Protein AF-I2JKM8-F1 (afdb_monomer)

Sequence (158 aa):
MCAPSVHGIISVPFGHIRLLTTVQVNALCPDFKTILAYHGFTPDNYDFEQAVVGLAYDIDFALHEARSCFDISKTVFRRRPWELNSMLAVDLWLLPGLAVNTGVTFLYQKWVTELRYQKPVVEQINTSMSHTNAHIRVLMISDWNAITIELRLNAVQR

pLDDT: mean 82.66, std 22.74, range [28.23, 98.0]

Nearest PDB structures (foldseek):
  5vze-assembly1_A  TM=4.119E-01  e=1.337E-02  Homo sapiens
  4yd1-assembly1_A  TM=4.536E-01  e=3.132E-02  Homo sapiens
  2gjt-assembly3_B  TM=6.607E-01  e=4.023E-01  Homo sapiens
  4j51-assembly2_B  TM=5.723E-01  e=2.061E-01  Homo sapiens
  5j8r-assembly1_B  TM=3.496E-01  e=2.191E-01  Homo sapiens

Solvent-accessible surface area (backbone atoms only — not comparable to full-atom values): 9285 Å² total; per-residue (Å²): 137,84,79,87,82,66,84,48,75,60,78,65,93,48,89,98,48,83,62,87,48,64,50,69,75,84,61,77,81,79,64,43,45,61,54,36,47,74,73,64,48,40,86,92,77,40,70,36,58,61,48,42,52,53,50,53,51,52,51,52,58,71,54,67,45,99,80,48,63,53,37,65,94,64,48,44,81,45,84,33,46,85,42,49,71,40,14,31,34,35,42,41,29,36,38,81,81,48,54,35,68,59,53,54,51,52,48,54,50,47,32,76,75,70,70,53,67,96,66,55,78,41,77,46,66,46,74,50,75,55,86,51,34,35,42,38,39,37,42,42,28,37,98,87,50,63,50,23,32,32,41,39,38,36,38,46,82,129

Secondary structure (DSSP, 8-state):
-PPPP--EE----BTTB----EE-TT-----HHHHHHHTT--TTT--HHHHHHHHHHHHHHHH-STT-SB-GGG-EEEE-TT-TT-SEEEEEEBPTT--HHHHHHHHHHHIIIIIS-SS-SEEEEEEEE-SSEEEEEEEEE-SS-EEEEEEEEE----

Mean predicted aligned error: 8.58 Å

Radius of gyration: 15.92 Å; Cα contacts (8 Å, |Δi|>4): 273; chains: 1; bounding box: 44×35×42 Å

Structure (mmCIF, N/CA/C/O backbone):
data_AF-I2JKM8-F1
#
_entry.id   AF-I2JKM8-F1
#
loop_
_atom_site.group_PDB
_atom_site.id
_atom_site.type_symbol
_atom_site.label_atom_id
_atom_site.label_alt_id
_atom_site.label_comp_id
_atom_site.label_asym_id
_atom_site.label_entity_id
_atom_site.label_seq_id
_atom_site.pdbx_PDB_ins_code
_atom_site.Cartn_x
_atom_site.Cartn_y
_atom_site.Cartn_z
_atom_site.occupancy
_atom_site.B_iso_or_equiv
_atom_site.auth_seq_id
_atom_site.auth_comp_id
_atom_site.auth_asym_id
_atom_site.auth_atom_id
_atom_site.pdbx_PDB_model_num
ATOM 1 N N . MET A 1 1 ? 25.150 -19.678 8.928 1.00 29.11 1 MET A N 1
ATOM 2 C CA . MET A 1 1 ? 24.362 -20.927 8.849 1.00 29.11 1 MET A CA 1
ATOM 3 C C . MET A 1 1 ? 22.919 -20.551 9.133 1.00 29.11 1 MET A C 1
ATOM 5 O O . MET A 1 1 ? 22.636 -20.124 10.243 1.00 29.11 1 MET A O 1
ATOM 9 N N . CYS A 1 2 ? 22.060 -20.553 8.113 1.00 28.23 2 CYS A N 1
ATOM 10 C CA . CYS A 1 2 ? 20.674 -20.090 8.228 1.00 28.23 2 CYS A CA 1
ATOM 11 C C . CYS A 1 2 ? 19.764 -21.245 8.658 1.00 28.23 2 CYS A C 1
ATOM 13 O O . CYS A 1 2 ? 19.859 -22.341 8.106 1.00 28.23 2 CYS A O 1
ATOM 15 N N . ALA A 1 3 ? 18.914 -20.993 9.652 1.00 28.34 3 ALA A N 1
ATOM 16 C CA . ALA A 1 3 ? 17.890 -21.924 10.113 1.00 28.34 3 ALA A CA 1
ATOM 17 C C . ALA A 1 3 ? 16.767 -22.072 9.061 1.00 28.34 3 ALA A C 1
ATOM 19 O O . ALA A 1 3 ? 16.547 -21.144 8.279 1.00 28.34 3 ALA A O 1
ATOM 20 N N . PRO A 1 4 ? 16.058 -23.214 9.016 1.00 28.62 4 PRO A N 1
ATOM 21 C CA . PRO A 1 4 ? 15.039 -23.472 8.004 1.00 28.62 4 PRO A CA 1
ATOM 22 C C . PRO A 1 4 ? 13.800 -22.586 8.209 1.00 28.62 4 PRO A C 1
ATOM 24 O O . PRO A 1 4 ? 13.230 -22.530 9.298 1.00 28.62 4 PRO A O 1
ATOM 27 N N . SER A 1 5 ? 13.371 -21.906 7.144 1.00 32.03 5 SER A N 1
ATOM 28 C CA . SER A 1 5 ? 12.172 -21.064 7.110 1.00 32.03 5 SER A CA 1
ATOM 29 C C . SER A 1 5 ? 10.901 -21.920 7.132 1.00 32.03 5 SER A C 1
ATOM 31 O O . SER A 1 5 ? 10.685 -22.754 6.247 1.00 32.03 5 SER A O 1
ATOM 33 N N . VAL A 1 6 ? 10.021 -21.694 8.110 1.00 30.81 6 VAL A N 1
ATOM 34 C CA . VAL A 1 6 ? 8.698 -22.332 8.161 1.00 30.81 6 VAL A CA 1
ATOM 35 C C . VAL A 1 6 ? 7.762 -21.593 7.206 1.00 30.81 6 VAL A C 1
ATOM 37 O O . VAL A 1 6 ? 7.467 -20.415 7.388 1.00 30.81 6 VAL A O 1
ATOM 40 N N . HIS A 1 7 ? 7.304 -22.288 6.167 1.00 34.84 7 HIS A N 1
ATOM 41 C CA . HIS A 1 7 ? 6.356 -21.758 5.193 1.00 34.84 7 HIS A CA 1
ATOM 42 C C . HIS A 1 7 ? 4.934 -21.942 5.734 1.00 34.84 7 HIS A C 1
ATOM 44 O O . HIS A 1 7 ? 4.384 -23.041 5.695 1.00 34.84 7 HIS A O 1
ATOM 50 N N . GLY A 1 8 ? 4.345 -20.874 6.270 1.00 29.48 8 GLY A N 1
ATOM 51 C CA . GLY A 1 8 ? 2.933 -20.846 6.640 1.00 29.48 8 GLY A CA 1
ATOM 52 C C . GLY A 1 8 ? 2.083 -20.365 5.468 1.00 29.48 8 GLY A C 1
ATOM 53 O O . GLY A 1 8 ? 2.130 -19.190 5.113 1.00 29.48 8 GLY A O 1
ATOM 54 N N . ILE A 1 9 ? 1.295 -21.256 4.866 1.00 34.62 9 ILE A N 1
ATOM 55 C CA . ILE A 1 9 ? 0.237 -20.867 3.925 1.00 34.62 9 ILE A CA 1
ATOM 56 C C . ILE A 1 9 ? -0.999 -20.537 4.763 1.00 34.62 9 ILE A C 1
ATOM 58 O O . ILE A 1 9 ? -1.641 -21.443 5.293 1.00 34.62 9 ILE A O 1
ATOM 62 N N . ILE A 1 10 ? -1.351 -19.256 4.883 1.00 38.44 10 ILE A N 1
ATOM 63 C CA . ILE A 1 10 ? -2.678 -18.878 5.379 1.00 38.44 10 ILE A CA 1
ATOM 64 C C . ILE A 1 10 ? -3.600 -18.829 4.164 1.00 38.44 10 ILE A C 1
ATOM 66 O O . ILE A 1 10 ? -3.567 -17.891 3.372 1.00 38.44 10 ILE A O 1
ATOM 70 N N . SER A 1 11 ? -4.408 -19.876 3.996 1.00 32.59 11 SER A N 1
ATOM 71 C CA . SER A 1 11 ? -5.496 -19.871 3.022 1.00 32.59 11 SER A CA 1
ATOM 72 C C . SER A 1 11 ? -6.642 -19.045 3.596 1.00 32.59 11 SER A C 1
ATOM 74 O O . SER A 1 11 ? -7.270 -19.452 4.572 1.00 32.59 11 SER A O 1
ATOM 76 N N . VAL A 1 12 ? -6.905 -17.880 3.006 1.00 39.44 12 VAL A N 1
ATOM 77 C CA . VAL A 1 12 ? -8.129 -17.121 3.283 1.00 39.44 12 VAL A CA 1
ATOM 78 C C . VAL A 1 12 ? -9.164 -17.569 2.247 1.00 39.44 12 VAL A C 1
ATOM 80 O O . VAL A 1 12 ? -8.950 -17.334 1.055 1.00 39.44 12 VAL A O 1
ATOM 83 N N . PRO A 1 13 ? -10.236 -18.283 2.631 1.00 33.06 13 PRO A N 1
ATOM 84 C CA . PRO A 1 13 ? -11.206 -18.769 1.664 1.00 33.06 13 PRO A CA 1
ATOM 85 C C . PRO A 1 13 ? -12.064 -17.600 1.171 1.00 33.06 13 PRO A C 1
ATOM 87 O O . PRO A 1 13 ? -12.942 -17.116 1.879 1.00 33.06 13 PRO A O 1
ATOM 90 N N . PHE A 1 14 ? -11.828 -17.174 -0.067 1.00 40.44 14 PHE A N 1
ATOM 91 C CA . PHE A 1 14 ? -12.758 -16.358 -0.841 1.00 40.44 14 PHE A CA 1
ATOM 92 C C . PHE A 1 14 ? -13.209 -17.174 -2.054 1.00 40.44 14 PHE A C 1
ATOM 94 O O . PHE A 1 14 ? -12.411 -17.904 -2.642 1.00 40.44 14 PHE A O 1
ATOM 101 N N . GLY A 1 15 ? -14.503 -17.109 -2.383 1.00 34.38 15 GLY A N 1
ATOM 102 C CA . GLY A 1 15 ? -15.135 -17.903 -3.441 1.00 34.38 15 GLY A CA 1
ATOM 103 C C . GLY A 1 15 ? -14.255 -18.067 -4.685 1.00 34.38 15 GLY A C 1
ATOM 104 O O . GLY A 1 15 ? -13.746 -17.092 -5.219 1.00 34.38 15 GLY A O 1
ATOM 105 N N . HIS A 1 16 ? -14.049 -19.322 -5.094 1.00 33.22 16 HIS A N 1
ATOM 106 C CA . HIS A 1 16 ? -13.320 -19.800 -6.282 1.00 33.22 16 HIS A CA 1
ATOM 107 C C . HIS A 1 16 ? -11.914 -19.231 -6.594 1.00 33.22 16 HIS A C 1
ATOM 109 O O . HIS A 1 16 ? -11.291 -19.704 -7.542 1.00 33.22 16 HIS A O 1
ATOM 115 N N . ILE A 1 17 ? -11.353 -18.322 -5.791 1.00 34.12 17 ILE A N 1
ATOM 116 C CA . ILE A 1 17 ? -10.026 -17.730 -6.002 1.00 34.12 17 ILE A CA 1
ATOM 117 C C . ILE A 1 17 ? -9.133 -18.087 -4.811 1.00 34.12 17 ILE A C 1
ATOM 119 O O . ILE A 1 17 ? -9.268 -17.555 -3.712 1.00 34.12 17 ILE A O 1
ATOM 123 N N . ARG A 1 18 ? -8.183 -19.003 -5.031 1.00 32.91 18 ARG A N 1
ATOM 124 C CA . ARG A 1 18 ? -7.086 -19.244 -4.086 1.00 32.91 18 ARG A CA 1
ATOM 125 C C . ARG A 1 18 ? -6.046 -18.138 -4.256 1.00 32.91 18 ARG A C 1
ATOM 127 O O . ARG A 1 18 ? -5.240 -18.195 -5.179 1.00 32.91 18 ARG A O 1
ATOM 134 N N . LEU A 1 19 ? -6.046 -17.150 -3.365 1.00 38.25 19 LEU A N 1
ATOM 135 C CA . LEU A 1 19 ? -4.893 -16.266 -3.194 1.00 38.25 19 LEU A CA 1
ATOM 136 C C . LEU A 1 19 ? -3.755 -17.078 -2.570 1.00 38.25 19 LEU A C 1
ATOM 138 O O . LEU A 1 19 ? -3.881 -17.598 -1.460 1.00 38.25 19 LEU A O 1
ATOM 142 N N . LEU A 1 20 ? -2.649 -17.215 -3.299 1.00 38.06 20 LEU A N 1
ATOM 143 C CA . LEU A 1 20 ? -1.389 -17.688 -2.736 1.00 38.06 20 LEU A CA 1
ATOM 144 C C . LEU A 1 20 ? -0.766 -16.528 -1.952 1.00 38.06 20 LEU A C 1
ATOM 146 O O . LEU A 1 20 ? 0.122 -15.835 -2.437 1.00 38.06 20 LEU A O 1
ATOM 150 N N . THR A 1 21 ? -1.275 -16.282 -0.746 1.00 40.19 21 THR A N 1
ATOM 151 C CA . THR A 1 21 ? -0.675 -15.323 0.183 1.00 40.19 21 THR A CA 1
ATOM 152 C C . THR A 1 21 ? 0.477 -16.019 0.898 1.00 40.19 21 THR A C 1
ATOM 154 O O . THR A 1 21 ? 0.266 -16.844 1.789 1.00 40.19 21 THR A O 1
ATOM 157 N N . THR A 1 22 ? 1.713 -15.721 0.505 1.00 38.78 22 THR A N 1
ATOM 158 C CA . THR A 1 22 ? 2.889 -16.180 1.250 1.00 38.78 22 THR A CA 1
ATOM 159 C C . THR A 1 22 ? 3.056 -15.289 2.476 1.00 38.78 22 THR A C 1
ATOM 161 O O . THR A 1 22 ? 3.585 -14.186 2.383 1.00 38.78 22 THR A O 1
ATOM 164 N N . VAL A 1 23 ? 2.619 -15.763 3.643 1.00 41.22 23 VAL A N 1
ATOM 165 C CA . VAL A 1 23 ? 2.901 -15.098 4.920 1.00 41.22 23 VAL A CA 1
ATOM 166 C C . VAL A 1 23 ? 4.301 -15.524 5.363 1.00 41.22 23 VAL A C 1
ATOM 168 O O . VAL A 1 23 ? 4.492 -16.582 5.959 1.00 41.22 23 VAL A O 1
ATOM 171 N N . GLN A 1 24 ? 5.315 -14.729 5.015 1.00 39.06 24 GLN A N 1
ATOM 172 C CA . GLN A 1 24 ? 6.681 -14.938 5.499 1.00 39.06 24 GLN A CA 1
ATOM 173 C C . GLN A 1 24 ? 6.775 -14.451 6.952 1.00 39.06 24 GLN A C 1
ATOM 175 O O . GLN A 1 24 ? 6.962 -13.264 7.216 1.00 39.06 24 GLN A O 1
ATOM 180 N N . VAL A 1 25 ? 6.662 -15.370 7.911 1.00 38.19 25 VAL A N 1
ATOM 181 C CA . VAL A 1 25 ? 7.007 -15.094 9.310 1.00 38.19 25 VAL A CA 1
ATOM 182 C C . VAL A 1 25 ? 8.533 -15.213 9.420 1.00 38.19 25 VAL A C 1
ATOM 184 O O . VAL A 1 25 ? 9.068 -16.313 9.329 1.00 38.19 25 VAL A O 1
ATOM 187 N N . ASN A 1 26 ? 9.226 -14.079 9.579 1.00 37.16 26 ASN A N 1
ATOM 188 C CA . ASN A 1 26 ? 10.688 -13.926 9.758 1.00 37.16 26 ASN A CA 1
ATOM 189 C C . ASN A 1 26 ? 11.590 -13.821 8.507 1.00 37.16 26 ASN A C 1
ATOM 191 O O . ASN A 1 26 ? 12.784 -14.107 8.600 1.00 37.16 26 ASN A O 1
ATOM 195 N N . ALA A 1 27 ? 11.097 -13.351 7.359 1.00 43.28 27 ALA A N 1
ATOM 196 C CA . ALA A 1 27 ? 11.998 -12.971 6.265 1.00 43.28 27 ALA A CA 1
ATOM 197 C C . ALA A 1 27 ? 12.615 -11.585 6.501 1.00 43.28 27 ALA A C 1
ATOM 199 O O . ALA A 1 27 ? 11.922 -10.654 6.916 1.00 43.28 27 ALA A O 1
ATOM 200 N N . LEU A 1 28 ? 13.914 -11.447 6.207 1.00 49.09 28 LEU A N 1
ATOM 201 C CA . LEU A 1 28 ? 14.573 -10.154 6.010 1.00 4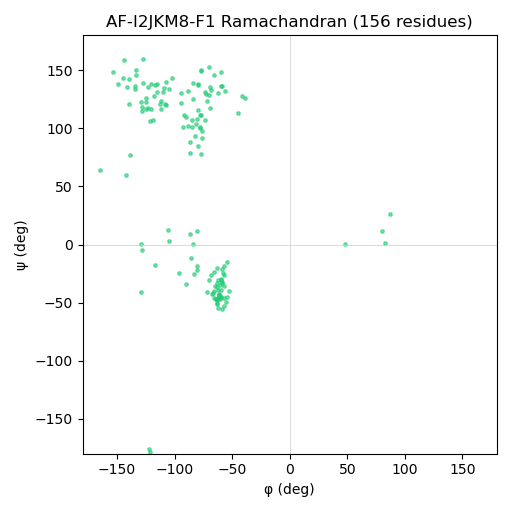9.09 28 LEU A CA 1
ATOM 202 C C . LEU A 1 28 ? 13.646 -9.243 5.198 1.00 49.09 28 LEU A C 1
ATOM 204 O O . LEU A 1 28 ? 13.136 -9.650 4.157 1.00 49.09 28 LEU A O 1
ATOM 208 N N . CYS A 1 29 ? 13.412 -8.038 5.713 1.00 52.94 29 CYS A N 1
ATOM 209 C CA . CYS A 1 29 ? 12.597 -7.007 5.083 1.00 52.94 29 CYS A CA 1
ATOM 210 C C . CYS A 1 29 ? 12.975 -6.912 3.589 1.00 52.94 29 CYS A C 1
ATOM 212 O O . CYS A 1 29 ? 14.122 -6.559 3.309 1.00 52.94 29 CYS A O 1
ATOM 214 N N . PRO A 1 30 ? 12.091 -7.270 2.634 1.00 65.94 30 PRO A N 1
ATOM 215 C CA . PRO A 1 30 ? 12.484 -7.316 1.232 1.00 65.94 30 PRO A CA 1
ATOM 216 C C . PRO A 1 30 ? 12.892 -5.920 0.760 1.00 65.94 30 PRO A C 1
ATOM 218 O O . PRO A 1 30 ? 12.174 -4.940 1.006 1.00 65.94 30 PRO A O 1
ATOM 221 N N . ASP A 1 31 ? 14.059 -5.852 0.118 1.00 86.06 31 ASP A N 1
ATOM 222 C CA . ASP A 1 31 ? 14.578 -4.643 -0.515 1.00 86.06 31 ASP A CA 1
ATOM 223 C C . ASP A 1 31 ? 13.895 -4.460 -1.872 1.00 86.06 31 ASP A C 1
ATOM 225 O O . ASP A 1 31 ? 14.370 -4.902 -2.921 1.00 86.06 31 ASP A O 1
ATOM 229 N N . PHE A 1 32 ? 12.719 -3.842 -1.833 1.00 92.75 32 PHE A N 1
ATOM 230 C CA . PHE A 1 32 ? 11.914 -3.570 -3.013 1.00 92.75 32 PHE A CA 1
ATOM 231 C C . PHE A 1 32 ? 12.648 -2.701 -4.030 1.00 92.75 32 PHE A C 1
ATOM 233 O O . PHE A 1 32 ? 12.441 -2.895 -5.223 1.00 92.75 32 PHE A O 1
ATOM 240 N N . LYS A 1 33 ? 13.555 -1.814 -3.599 1.00 93.94 33 LYS A N 1
ATOM 241 C CA . LYS A 1 33 ? 14.400 -1.031 -4.512 1.00 93.94 33 LYS A CA 1
ATOM 242 C C . LYS A 1 33 ? 15.176 -1.924 -5.483 1.00 93.94 33 LYS A C 1
ATOM 244 O O . LYS A 1 33 ? 15.212 -1.635 -6.677 1.00 93.94 33 LYS A O 1
ATOM 249 N N . THR A 1 34 ? 15.777 -3.004 -4.988 1.00 93.38 34 THR A N 1
ATOM 250 C CA . THR A 1 34 ? 16.528 -3.941 -5.834 1.00 93.38 34 THR A CA 1
ATOM 251 C C . THR A 1 34 ? 15.608 -4.670 -6.815 1.00 93.38 34 THR A C 1
ATOM 253 O O . THR A 1 34 ? 15.959 -4.827 -7.983 1.00 93.38 34 THR A O 1
ATOM 256 N N . ILE A 1 35 ? 14.406 -5.064 -6.378 1.00 94.00 35 ILE A N 1
ATOM 257 C CA . ILE A 1 35 ? 13.423 -5.728 -7.249 1.00 94.00 35 ILE A CA 1
ATOM 258 C C . ILE A 1 35 ? 12.943 -4.768 -8.346 1.00 94.00 35 ILE A C 1
ATOM 260 O O . ILE A 1 35 ? 12.931 -5.132 -9.517 1.00 94.00 35 ILE A O 1
ATOM 264 N N . LEU A 1 36 ? 12.615 -3.524 -7.996 1.00 95.12 36 LEU A N 1
ATOM 265 C CA . LEU A 1 36 ? 12.223 -2.489 -8.956 1.00 95.12 36 LEU A CA 1
ATOM 266 C C . LEU A 1 36 ? 13.287 -2.291 -10.040 1.00 95.12 36 LEU A C 1
ATOM 268 O O . LEU A 1 36 ? 12.972 -2.368 -11.226 1.00 95.12 36 LEU A O 1
ATOM 272 N N . ALA A 1 37 ? 14.551 -2.133 -9.636 1.00 94.88 37 ALA A N 1
ATOM 273 C CA . ALA A 1 37 ? 15.662 -1.963 -10.566 1.00 94.88 37 ALA A CA 1
ATOM 274 C C . ALA A 1 37 ? 15.850 -3.183 -11.485 1.00 94.88 37 ALA A C 1
ATOM 276 O O . ALA A 1 37 ? 16.087 -3.016 -12.679 1.00 94.88 37 ALA A O 1
ATOM 277 N N . TYR A 1 38 ? 15.690 -4.404 -10.960 1.00 95.12 38 TYR A N 1
ATOM 278 C CA . TYR A 1 38 ? 15.730 -5.632 -11.762 1.00 95.12 38 TYR A CA 1
ATOM 279 C C . TYR A 1 38 ? 14.643 -5.661 -12.848 1.00 95.12 38 TYR A C 1
ATOM 281 O O . TYR A 1 38 ? 14.885 -6.144 -13.952 1.00 95.12 38 TYR A O 1
ATOM 289 N N . HIS A 1 39 ? 13.470 -5.092 -12.562 1.00 94.62 39 HIS A N 1
ATOM 290 C CA . HIS A 1 39 ? 12.369 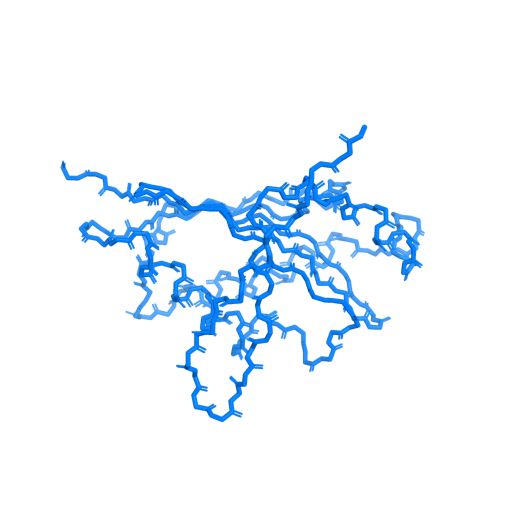-4.946 -13.516 1.00 94.62 39 HIS A CA 1
ATOM 291 C C . HIS A 1 39 ? 12.451 -3.670 -14.369 1.00 94.62 39 HIS A C 1
ATOM 293 O O . HIS A 1 39 ? 11.510 -3.359 -15.092 1.00 94.62 39 HIS A O 1
ATOM 299 N N . GLY A 1 40 ? 13.567 -2.939 -14.312 1.00 95.44 40 GLY A N 1
ATOM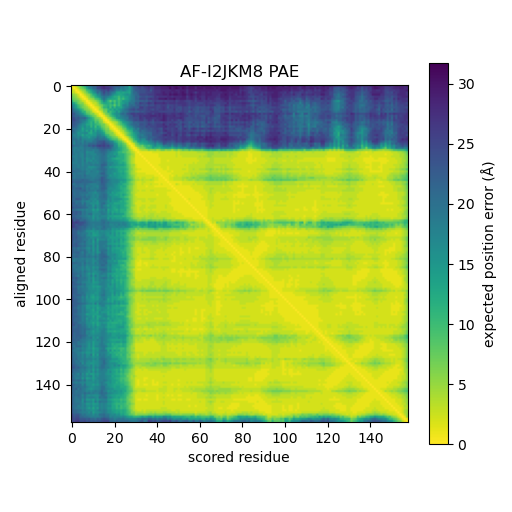 300 C CA . GLY A 1 40 ? 13.790 -1.752 -15.130 1.00 95.44 40 GLY A CA 1
ATOM 301 C C . GLY A 1 40 ? 13.116 -0.484 -14.614 1.00 95.44 40 GLY A C 1
ATOM 302 O O . GLY A 1 40 ? 13.113 0.499 -15.341 1.00 95.44 40 GLY A O 1
ATOM 303 N N . PHE A 1 41 ? 12.591 -0.466 -13.386 1.00 95.56 41 PHE A N 1
ATOM 304 C CA . PHE A 1 41 ? 12.029 0.732 -12.760 1.00 95.56 41 PHE A CA 1
ATOM 305 C C . PHE A 1 41 ? 13.104 1.448 -11.937 1.00 95.56 41 PHE A C 1
ATOM 307 O O . PHE A 1 41 ? 13.419 1.043 -10.814 1.00 95.56 41 PHE A O 1
ATOM 314 N N . THR A 1 42 ? 13.669 2.521 -12.489 1.00 94.81 42 THR A N 1
ATOM 315 C CA . THR A 1 42 ? 14.655 3.382 -11.820 1.00 94.81 42 THR A CA 1
ATOM 316 C C . THR A 1 42 ? 14.224 4.852 -11.882 1.00 94.81 42 THR A C 1
ATOM 318 O O . THR A 1 42 ? 13.409 5.219 -12.726 1.00 94.81 42 THR A O 1
ATOM 321 N N . PRO A 1 43 ? 14.749 5.731 -11.003 1.00 92.25 43 PRO A N 1
ATOM 322 C CA . PRO A 1 43 ? 14.389 7.154 -11.029 1.00 92.25 43 PRO A CA 1
ATOM 323 C C . PRO A 1 43 ? 14.701 7.860 -12.357 1.00 92.25 43 PRO A C 1
ATOM 325 O O . PRO A 1 43 ? 14.103 8.887 -12.652 1.00 92.25 43 PRO A O 1
ATOM 328 N N . ASP A 1 44 ? 15.617 7.308 -13.157 1.00 93.06 44 ASP A N 1
ATOM 329 C CA . ASP A 1 44 ? 16.034 7.892 -14.434 1.00 93.06 44 ASP A CA 1
ATOM 330 C C . ASP A 1 44 ? 15.054 7.599 -15.580 1.00 93.06 44 ASP A C 1
ATOM 332 O O . ASP A 1 44 ? 15.071 8.294 -16.595 1.00 93.06 44 ASP A O 1
ATOM 336 N N . ASN A 1 45 ? 14.231 6.552 -15.461 1.00 93.25 45 ASN A N 1
ATOM 337 C CA . ASN A 1 45 ? 13.407 6.052 -16.565 1.00 93.25 45 ASN A CA 1
ATOM 338 C C . ASN A 1 45 ? 11.925 5.859 -16.219 1.00 93.25 45 ASN A C 1
ATOM 340 O O . ASN A 1 45 ? 11.153 5.442 -17.084 1.00 93.25 45 ASN A O 1
ATOM 344 N N . TYR A 1 46 ? 11.523 6.166 -14.985 1.00 95.44 46 TYR A N 1
ATOM 345 C CA . TYR A 1 46 ? 10.160 5.980 -14.520 1.00 95.44 46 TYR A CA 1
ATOM 346 C C . TYR A 1 46 ? 9.689 7.120 -13.612 1.00 95.44 46 TYR A C 1
ATOM 348 O O . TYR A 1 46 ? 10.383 7.537 -12.685 1.00 95.44 46 TYR A O 1
ATOM 356 N N . ASP A 1 47 ? 8.466 7.591 -13.858 1.00 95.25 47 ASP A N 1
ATOM 357 C CA . ASP A 1 47 ? 7.831 8.657 -13.086 1.00 95.25 47 ASP A CA 1
ATOM 358 C C . ASP A 1 47 ? 7.111 8.088 -11.849 1.00 95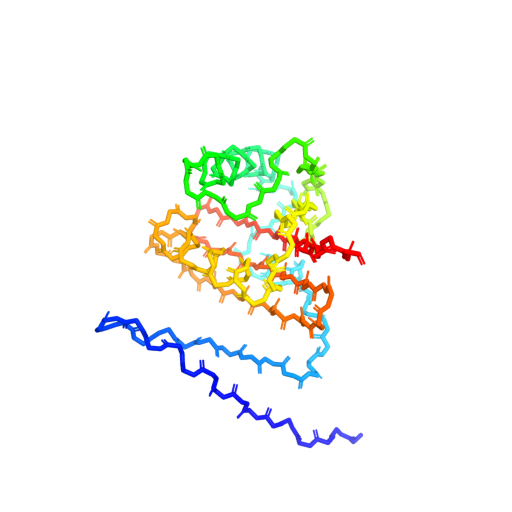.25 47 ASP A C 1
ATOM 360 O O . ASP A 1 47 ? 5.922 7.753 -11.869 1.00 95.25 47 ASP A O 1
ATOM 364 N N . PHE A 1 48 ? 7.855 7.970 -10.746 1.00 96.00 48 PHE A N 1
ATOM 365 C CA . PHE A 1 48 ? 7.297 7.525 -9.467 1.00 96.00 48 PHE A CA 1
ATOM 366 C C . PHE A 1 48 ? 6.334 8.542 -8.843 1.00 96.00 48 PHE A C 1
ATOM 368 O O . PHE A 1 48 ? 5.451 8.140 -8.087 1.00 96.00 48 PHE A O 1
ATOM 375 N N . GLU A 1 49 ? 6.468 9.838 -9.141 1.00 96.00 49 GLU A N 1
ATOM 376 C CA . GLU A 1 49 ? 5.591 10.884 -8.597 1.00 96.00 49 GLU A CA 1
ATOM 377 C C . GLU A 1 49 ? 4.151 10.653 -9.067 1.00 96.00 49 GLU A C 1
ATOM 379 O O . GLU A 1 49 ? 3.236 10.553 -8.245 1.00 96.00 49 GLU A O 1
ATOM 384 N N . GLN A 1 50 ? 3.951 10.470 -10.376 1.00 94.50 50 GLN A N 1
ATOM 385 C CA . GLN A 1 50 ? 2.625 10.205 -10.944 1.00 94.50 50 GLN A CA 1
ATOM 386 C C . GLN A 1 50 ? 2.016 8.909 -10.407 1.00 94.50 50 GLN A C 1
ATOM 388 O O . GLN A 1 50 ? 0.845 8.889 -10.020 1.00 94.50 50 GLN A O 1
ATOM 393 N N . ALA A 1 51 ? 2.814 7.842 -10.316 1.00 94.75 51 ALA A N 1
ATOM 394 C CA . ALA A 1 51 ? 2.355 6.565 -9.779 1.00 94.75 51 ALA A CA 1
ATOM 395 C C . ALA A 1 51 ? 1.884 6.690 -8.319 1.00 94.75 51 ALA A C 1
ATOM 397 O O . ALA A 1 51 ? 0.821 6.182 -7.957 1.00 94.75 51 ALA A O 1
ATOM 398 N N . VAL A 1 52 ? 2.643 7.409 -7.484 1.00 97.25 52 VAL A N 1
ATOM 399 C CA . VAL A 1 52 ? 2.300 7.644 -6.075 1.00 97.25 52 VAL A CA 1
ATOM 400 C C . VAL A 1 52 ? 1.061 8.513 -5.927 1.00 97.25 52 VAL A C 1
ATOM 402 O O . VAL A 1 52 ? 0.229 8.237 -5.062 1.00 97.25 52 VAL A O 1
ATOM 405 N N . VAL A 1 53 ? 0.924 9.560 -6.742 1.00 96.69 53 VAL A N 1
ATOM 406 C CA . VAL A 1 53 ? -0.257 10.428 -6.715 1.00 96.69 53 VAL A CA 1
ATOM 407 C C . VAL A 1 53 ? -1.506 9.642 -7.100 1.00 96.69 53 VAL A C 1
ATOM 409 O O . VAL A 1 53 ? -2.475 9.682 -6.343 1.00 96.69 53 VAL 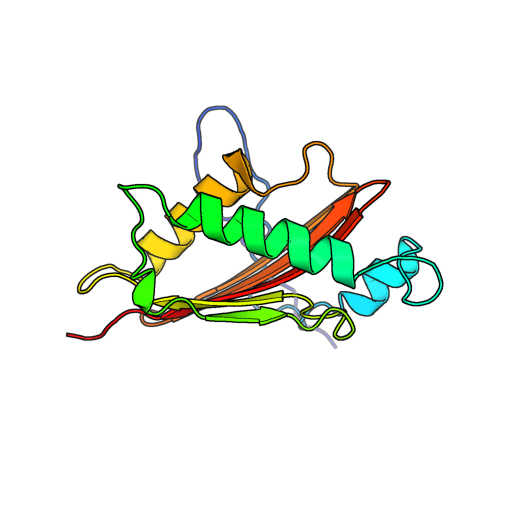A O 1
ATOM 412 N N . GLY A 1 54 ? -1.467 8.907 -8.216 1.00 95.19 54 GLY A N 1
ATOM 413 C CA . GLY A 1 54 ? -2.591 8.097 -8.690 1.00 95.19 54 GLY A CA 1
ATOM 414 C C . GLY A 1 54 ? -3.041 7.085 -7.642 1.00 95.19 54 GLY A C 1
ATOM 415 O O . GLY A 1 54 ? -4.185 7.121 -7.198 1.00 95.19 54 GLY A O 1
ATOM 416 N N . LEU A 1 55 ? -2.107 6.280 -7.129 1.00 95.25 55 LEU A N 1
ATOM 417 C CA . LEU A 1 55 ? -2.449 5.278 -6.126 1.00 95.25 55 LEU A CA 1
ATOM 418 C C . LEU A 1 55 ? -2.945 5.897 -4.809 1.00 95.25 55 LEU A C 1
ATOM 420 O O . LEU A 1 55 ? -3.822 5.334 -4.158 1.00 95.25 55 LEU A O 1
ATOM 424 N N . ALA A 1 56 ? -2.401 7.041 -4.383 1.00 96.81 56 ALA A N 1
ATOM 425 C CA . ALA A 1 56 ? -2.903 7.707 -3.184 1.00 96.81 56 ALA A CA 1
ATOM 426 C C . ALA A 1 56 ? -4.386 8.081 -3.331 1.00 96.81 56 ALA A C 1
ATOM 428 O O . ALA A 1 56 ? -5.130 7.921 -2.368 1.00 96.81 56 ALA A O 1
ATOM 429 N N . TYR A 1 57 ? -4.814 8.529 -4.518 1.00 95.69 57 TYR A N 1
ATOM 430 C CA . TYR A 1 57 ? -6.230 8.769 -4.807 1.00 95.69 57 TYR A CA 1
ATOM 431 C C . TYR A 1 57 ? -7.046 7.477 -4.838 1.00 95.69 57 TYR A C 1
ATOM 433 O O . TYR A 1 57 ? -8.125 7.444 -4.252 1.00 95.69 57 TYR A O 1
ATOM 441 N N . ASP A 1 58 ? -6.531 6.414 -5.456 1.00 95.25 58 ASP A N 1
ATOM 442 C CA . ASP A 1 58 ? -7.231 5.126 -5.517 1.00 95.25 58 ASP A CA 1
ATOM 443 C C . ASP A 1 58 ? -7.461 4.542 -4.115 1.00 95.25 58 ASP A C 1
ATOM 445 O O . ASP A 1 58 ? -8.562 4.094 -3.794 1.00 95.25 58 ASP A O 1
ATOM 449 N N . ILE A 1 59 ? -6.444 4.600 -3.243 1.00 95.06 59 ILE A N 1
ATOM 450 C CA . ILE A 1 59 ? -6.560 4.174 -1.842 1.00 95.06 59 ILE A CA 1
ATOM 451 C C . ILE A 1 59 ? -7.563 5.053 -1.104 1.00 95.06 59 ILE A C 1
ATOM 453 O O . ILE A 1 59 ? -8.432 4.527 -0.415 1.00 95.06 59 ILE A O 1
ATOM 457 N N . ASP A 1 60 ? -7.460 6.375 -1.235 1.00 94.62 60 ASP A N 1
ATOM 458 C CA . ASP A 1 60 ? -8.380 7.294 -0.571 1.00 94.62 60 ASP A CA 1
ATOM 459 C C . ASP A 1 60 ? -9.837 7.002 -0.956 1.00 94.62 60 ASP A C 1
ATOM 461 O O . ASP A 1 60 ? -10.694 6.847 -0.083 1.00 94.62 60 ASP A O 1
ATOM 465 N N . PHE A 1 61 ? -10.099 6.803 -2.248 1.00 93.31 61 PHE A N 1
ATOM 466 C CA . PHE A 1 61 ? -11.418 6.456 -2.765 1.00 93.31 61 PHE A CA 1
ATOM 467 C C . PHE A 1 61 ? -11.909 5.093 -2.255 1.00 93.31 61 PHE A C 1
ATOM 469 O O . PHE A 1 61 ? -13.034 4.991 -1.761 1.00 93.31 61 PHE A O 1
ATOM 476 N N . ALA A 1 62 ? -11.063 4.058 -2.302 1.00 92.44 62 ALA A N 1
ATOM 477 C CA . ALA A 1 62 ? -11.407 2.715 -1.829 1.00 92.44 62 ALA A CA 1
ATOM 478 C C . ALA A 1 62 ? -11.728 2.681 -0.322 1.00 92.44 62 ALA A C 1
ATOM 480 O O . ALA A 1 62 ? -12.532 1.861 0.134 1.00 92.44 62 ALA A O 1
ATOM 481 N N . LEU A 1 63 ? -11.107 3.571 0.462 1.00 90.56 63 LEU A N 1
ATOM 482 C CA . LEU A 1 63 ? -11.323 3.693 1.902 1.00 90.56 63 LEU A CA 1
ATOM 483 C C . LEU A 1 63 ? -12.543 4.545 2.272 1.00 90.56 63 LEU A C 1
ATOM 485 O O . LEU A 1 63 ? -13.098 4.325 3.346 1.00 90.56 63 LEU A O 1
ATOM 489 N N . HIS A 1 64 ? -12.984 5.477 1.424 1.00 86.00 64 HIS A N 1
ATOM 490 C CA . HIS A 1 64 ? -14.101 6.398 1.691 1.00 86.00 64 HIS A CA 1
ATOM 491 C C . HIS A 1 64 ? -15.506 5.795 1.479 1.00 86.00 64 HIS A C 1
ATOM 493 O O . HIS A 1 64 ? -16.510 6.511 1.497 1.00 86.00 64 HIS A O 1
ATOM 499 N N . GLU A 1 65 ? -15.625 4.479 1.306 1.00 82.25 65 GLU A N 1
ATOM 500 C CA . GLU A 1 65 ? -16.933 3.832 1.208 1.00 82.25 65 GLU A CA 1
ATOM 501 C C . GLU A 1 65 ? -17.719 3.936 2.532 1.00 82.25 65 GLU A C 1
ATOM 503 O O . GLU A 1 65 ? -17.160 3.816 3.622 1.00 82.25 65 GLU A O 1
ATOM 508 N N . ALA A 1 66 ? -19.050 4.059 2.456 1.00 74.69 66 ALA A N 1
ATOM 509 C CA . ALA A 1 66 ? -19.952 4.152 3.613 1.00 74.69 66 ALA A CA 1
ATOM 510 C C . ALA A 1 66 ? -19.830 2.998 4.636 1.00 74.69 66 ALA A C 1
ATOM 512 O O . ALA A 1 66 ? -20.344 3.098 5.748 1.00 74.69 66 ALA A O 1
ATOM 513 N N . ARG A 1 67 ? -19.178 1.890 4.262 1.00 85.31 67 ARG A N 1
ATOM 514 C CA . ARG A 1 67 ? -18.944 0.705 5.104 1.00 85.31 67 ARG A CA 1
ATOM 515 C C . ARG A 1 67 ? -17.501 0.578 5.597 1.00 85.31 67 ARG A C 1
ATOM 517 O O . ARG A 1 67 ? -17.125 -0.484 6.091 1.00 85.31 67 ARG A O 1
ATOM 524 N N . SER A 1 68 ? -16.692 1.622 5.449 1.00 91.38 68 SER A N 1
ATOM 525 C CA . SER A 1 68 ? -15.301 1.610 5.889 1.00 91.38 68 SER A CA 1
ATOM 526 C C . SER A 1 68 ? -15.182 1.353 7.390 1.00 91.38 68 SER A C 1
ATOM 528 O O . SER A 1 68 ? -15.910 1.921 8.203 1.00 91.38 68 SER A O 1
ATOM 530 N N . CYS A 1 69 ? -14.233 0.497 7.769 1.00 94.38 69 CYS A N 1
ATOM 531 C CA . CYS A 1 69 ? -13.878 0.254 9.167 1.00 94.38 69 CYS A CA 1
ATOM 532 C C . CYS A 1 69 ? -12.872 1.275 9.722 1.00 94.38 69 CYS A C 1
ATOM 534 O O . CYS A 1 69 ? -12.448 1.149 10.875 1.00 94.38 69 CYS A O 1
ATOM 536 N N . PHE A 1 70 ? -12.456 2.246 8.908 1.00 95.19 70 PHE A N 1
ATOM 537 C CA . PHE A 1 70 ? -11.443 3.230 9.262 1.00 95.19 70 PHE A CA 1
ATOM 538 C C . PHE A 1 70 ? -12.053 4.586 9.624 1.00 95.19 70 PHE A C 1
ATOM 540 O O . PHE A 1 70 ? -13.026 5.040 9.028 1.00 95.19 70 PHE A O 1
ATOM 547 N N . ASP A 1 71 ? -11.443 5.248 10.602 1.00 94.44 71 ASP A N 1
ATOM 548 C CA . ASP A 1 71 ? -11.656 6.657 10.905 1.00 94.44 71 ASP A CA 1
ATOM 549 C C . ASP A 1 71 ? -10.907 7.494 9.862 1.00 94.44 71 ASP A C 1
ATOM 551 O O . ASP A 1 71 ? -9.716 7.797 9.985 1.00 94.44 71 ASP A O 1
ATOM 555 N N . ILE A 1 72 ? -11.620 7.829 8.792 1.00 91.69 72 ILE A N 1
ATOM 556 C CA . ILE A 1 72 ? -11.076 8.543 7.639 1.00 91.69 72 ILE A CA 1
ATOM 557 C C . ILE A 1 72 ? -10.497 9.906 8.028 1.00 91.69 72 ILE A C 1
ATOM 559 O O . ILE A 1 72 ? -9.456 10.300 7.511 1.00 91.69 72 ILE A O 1
ATOM 563 N N . SER A 1 73 ? -11.083 10.572 9.029 1.00 91.25 73 SER A N 1
ATOM 564 C CA . SER A 1 73 ? -10.592 11.863 9.530 1.00 91.25 73 SER A CA 1
ATOM 565 C C . SER A 1 73 ? -9.183 11.794 10.134 1.00 91.25 73 SER A C 1
ATOM 567 O O . SER A 1 73 ? -8.502 12.813 10.238 1.00 91.25 73 SER A O 1
ATOM 569 N N . LYS A 1 74 ? -8.732 10.593 10.517 1.00 93.44 74 LYS A N 1
ATOM 570 C CA . LYS A 1 74 ? -7.396 10.331 11.069 1.00 93.44 74 LYS A CA 1
ATOM 571 C C . LYS A 1 74 ? -6.456 9.653 10.082 1.00 93.44 74 LYS A C 1
ATOM 573 O O . LYS A 1 74 ? -5.339 9.302 10.460 1.00 93.44 74 LYS A O 1
ATOM 578 N N . THR A 1 75 ? -6.894 9.436 8.846 1.00 93.56 75 THR A N 1
ATOM 579 C CA . THR A 1 75 ? -6.048 8.827 7.823 1.00 93.56 75 THR A CA 1
ATOM 580 C C . THR A 1 75 ? -4.985 9.824 7.376 1.00 93.56 75 THR A C 1
ATOM 582 O O . THR A 1 75 ? -5.288 10.971 7.054 1.00 93.56 75 THR A O 1
ATOM 585 N N . VAL A 1 76 ? -3.721 9.398 7.368 1.00 96.56 76 VAL A N 1
ATOM 586 C CA . VAL A 1 76 ? -2.589 10.253 6.986 1.00 96.56 76 VAL A CA 1
ATOM 587 C C . VAL A 1 76 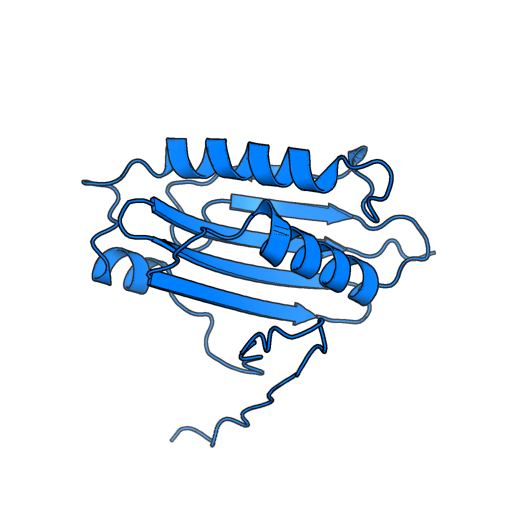? -1.831 9.619 5.835 1.00 96.56 76 VAL A C 1
ATOM 589 O O . VAL A 1 76 ? -1.218 8.566 5.997 1.00 96.56 76 VAL A O 1
ATOM 592 N N . PHE A 1 77 ? -1.808 10.305 4.694 1.00 97.06 77 PHE A N 1
ATOM 593 C CA . PHE A 1 77 ? -1.000 9.935 3.537 1.00 97.06 77 PHE A CA 1
ATOM 594 C C . PHE A 1 77 ? 0.340 10.673 3.560 1.00 97.06 77 PHE A C 1
ATOM 596 O O . PHE A 1 77 ? 0.397 11.896 3.686 1.00 97.06 77 PHE A O 1
ATOM 603 N N . ARG A 1 78 ? 1.434 9.934 3.387 1.00 98.00 78 ARG A N 1
ATOM 604 C CA . ARG A 1 78 ? 2.786 10.467 3.199 1.00 98.00 78 ARG A CA 1
ATOM 605 C C . ARG A 1 78 ? 3.332 9.960 1.871 1.00 98.00 78 ARG A C 1
ATOM 607 O O . ARG A 1 78 ? 3.691 8.789 1.743 1.00 98.00 78 ARG A O 1
ATOM 614 N N . ARG A 1 79 ? 3.388 10.855 0.887 1.00 97.44 79 ARG A N 1
ATOM 615 C CA . ARG A 1 79 ? 3.953 10.594 -0.442 1.00 97.44 79 ARG A CA 1
ATOM 616 C C . ARG A 1 79 ? 5.464 10.803 -0.387 1.00 97.44 79 ARG A C 1
ATOM 618 O O . ARG A 1 79 ? 5.926 11.844 0.072 1.00 97.44 79 ARG A O 1
ATOM 625 N N . ARG A 1 80 ? 6.220 9.790 -0.794 1.00 96.44 80 ARG A N 1
ATOM 626 C CA . ARG A 1 80 ? 7.688 9.741 -0.776 1.00 96.44 80 ARG A CA 1
ATOM 627 C C . ARG A 1 80 ? 8.202 9.010 -2.024 1.00 96.44 80 ARG A C 1
ATOM 629 O O . ARG A 1 80 ? 8.851 7.981 -1.891 1.00 96.44 80 ARG A O 1
ATOM 636 N N . PRO A 1 81 ? 7.903 9.491 -3.235 1.00 95.00 81 PRO A N 1
ATOM 637 C CA . PRO A 1 81 ? 8.141 8.750 -4.484 1.00 95.00 81 PRO A CA 1
ATOM 638 C C . PRO A 1 81 ? 9.597 8.336 -4.713 1.00 95.00 81 PRO A C 1
ATOM 640 O O . PRO A 1 81 ? 9.858 7.329 -5.363 1.00 95.00 81 PRO A O 1
ATOM 643 N N . TRP A 1 82 ? 10.542 9.053 -4.113 1.00 93.69 82 TRP A N 1
ATOM 644 C CA . TRP A 1 82 ? 11.972 8.753 -4.182 1.00 93.69 82 TRP A CA 1
ATOM 645 C C . TRP A 1 82 ? 12.411 7.646 -3.210 1.00 93.69 82 TRP A C 1
ATOM 647 O O . TRP A 1 82 ? 13.430 6.990 -3.429 1.00 93.69 82 TRP A O 1
ATOM 657 N N . GLU A 1 83 ? 11.596 7.354 -2.193 1.00 95.31 83 GLU A N 1
ATOM 658 C CA . GLU A 1 83 ? 11.850 6.291 -1.225 1.00 95.31 83 GLU A CA 1
ATOM 659 C C . GLU A 1 83 ? 11.299 4.977 -1.751 1.00 95.31 83 GLU A C 1
ATOM 661 O O . GLU A 1 83 ? 10.247 4.496 -1.339 1.00 95.31 83 GLU A O 1
ATOM 666 N N . LEU A 1 84 ? 12.055 4.369 -2.666 1.00 94.19 84 LEU A N 1
ATOM 667 C CA . LEU A 1 84 ? 11.641 3.204 -3.454 1.00 94.19 84 LEU A CA 1
ATOM 668 C C . LEU A 1 84 ? 11.208 1.984 -2.622 1.00 94.19 84 LEU A C 1
ATOM 670 O O . LEU A 1 84 ? 10.507 1.116 -3.130 1.00 94.19 84 LEU A O 1
ATOM 674 N N . ASN A 1 85 ? 11.582 1.909 -1.343 1.00 93.56 85 ASN A N 1
ATOM 675 C CA . ASN A 1 85 ? 11.149 0.854 -0.419 1.00 93.56 85 ASN A CA 1
ATOM 676 C C . ASN A 1 85 ? 9.807 1.131 0.281 1.00 93.56 85 ASN A C 1
ATOM 678 O O . ASN A 1 85 ? 9.275 0.237 0.949 1.00 93.56 85 ASN A O 1
ATOM 682 N N . SER A 1 86 ? 9.290 2.357 0.177 1.00 93.75 86 SER A N 1
ATOM 683 C CA . SER A 1 86 ? 8.033 2.801 0.773 1.00 93.75 86 SER A CA 1
ATOM 684 C C . SER A 1 86 ? 7.562 4.133 0.163 1.00 93.75 86 SER A C 1
ATOM 686 O O . SER A 1 86 ? 7.477 5.161 0.852 1.00 93.75 86 SER A O 1
ATOM 688 N N . MET A 1 87 ? 7.258 4.099 -1.137 1.00 97.62 87 MET A N 1
ATOM 689 C CA . MET A 1 87 ? 6.919 5.292 -1.919 1.00 97.62 87 MET A CA 1
ATOM 690 C C . MET A 1 87 ? 5.649 5.984 -1.427 1.00 97.62 87 MET A C 1
ATOM 692 O O . MET A 1 87 ? 5.533 7.207 -1.474 1.00 97.62 87 MET A O 1
ATOM 696 N N . LEU A 1 88 ? 4.698 5.202 -0.922 1.00 98.00 88 LEU A N 1
ATOM 697 C CA . LEU A 1 88 ? 3.500 5.698 -0.268 1.00 98.00 88 LEU A CA 1
ATOM 698 C C . LEU A 1 88 ? 3.389 5.084 1.123 1.00 98.00 88 LEU A C 1
ATOM 700 O O . LEU A 1 88 ? 3.340 3.866 1.258 1.00 98.00 88 LEU A O 1
ATOM 704 N N . ALA A 1 89 ? 3.332 5.916 2.160 1.00 97.75 89 ALA A N 1
ATOM 705 C CA . ALA A 1 89 ? 2.959 5.474 3.498 1.00 97.75 89 ALA A CA 1
ATOM 706 C C . ALA A 1 89 ? 1.579 6.004 3.870 1.00 97.75 89 ALA A C 1
ATOM 708 O O . ALA A 1 89 ? 1.301 7.188 3.685 1.00 97.75 89 ALA A O 1
ATOM 709 N N . VAL A 1 90 ? 0.738 5.138 4.423 1.00 97.81 90 VAL A N 1
ATOM 710 C CA . VAL A 1 90 ? -0.606 5.479 4.881 1.00 97.81 90 VAL A CA 1
ATOM 711 C C . VAL A 1 90 ? -0.770 4.992 6.310 1.00 97.81 90 VAL A C 1
ATOM 713 O O . VAL A 1 90 ? -0.678 3.793 6.580 1.00 97.81 90 VAL A O 1
ATOM 716 N N . ASP A 1 91 ? -1.011 5.923 7.226 1.00 97.50 91 ASP A N 1
ATOM 717 C CA . ASP A 1 91 ? -1.391 5.593 8.595 1.00 97.50 91 ASP A CA 1
ATOM 718 C C . ASP A 1 91 ? -2.923 5.605 8.687 1.00 97.50 91 ASP A C 1
ATOM 720 O O . ASP A 1 91 ? -3.572 6.606 8.384 1.00 97.50 91 ASP A O 1
ATOM 724 N N . LEU A 1 92 ? -3.489 4.473 9.096 1.00 96.69 92 LEU A N 1
ATOM 725 C CA . LEU A 1 92 ? -4.913 4.186 9.183 1.00 96.69 92 LEU A CA 1
ATOM 726 C C . LEU A 1 92 ? -5.296 3.922 10.636 1.00 96.69 92 LEU A C 1
ATOM 728 O O . LEU A 1 92 ? -4.617 3.182 11.356 1.00 96.69 92 LEU A O 1
ATOM 732 N N . TRP A 1 93 ? -6.422 4.485 11.057 1.00 96.19 93 TRP A N 1
ATOM 733 C CA . TRP A 1 93 ? -6.975 4.279 12.391 1.00 96.19 93 TRP A CA 1
ATOM 734 C C . TRP A 1 93 ? -8.306 3.566 12.288 1.00 96.19 93 TRP A C 1
ATOM 736 O O . TRP A 1 93 ? -9.156 3.955 11.496 1.00 96.19 93 TRP A O 1
ATOM 746 N N . LEU A 1 94 ? -8.492 2.513 13.074 1.00 95.88 94 LEU A N 1
ATOM 747 C CA . LEU A 1 94 ? -9.765 1.805 13.115 1.00 95.88 94 LEU A CA 1
ATOM 748 C C . LEU A 1 94 ? -10.803 2.569 13.928 1.00 95.88 94 LEU A C 1
ATOM 750 O O . LEU A 1 94 ? -10.474 3.246 14.905 1.00 95.88 94 LEU A O 1
ATOM 754 N N . LEU A 1 95 ? -12.071 2.393 13.561 1.00 95.12 95 LEU A N 1
ATOM 755 C CA . LEU A 1 95 ? -13.178 2.846 14.395 1.00 95.12 95 LEU A CA 1
ATOM 756 C C . LEU A 1 95 ? -13.129 2.163 15.782 1.00 95.12 95 LEU A C 1
ATOM 758 O O . LEU A 1 95 ? -12.683 1.013 15.897 1.00 95.12 95 LEU A O 1
ATOM 762 N N . PRO A 1 96 ? -13.589 2.838 16.853 1.00 94.25 96 PRO A N 1
ATOM 763 C CA . PRO A 1 96 ? -13.474 2.324 18.215 1.00 94.25 96 PRO A CA 1
ATOM 764 C C . PRO A 1 96 ? -1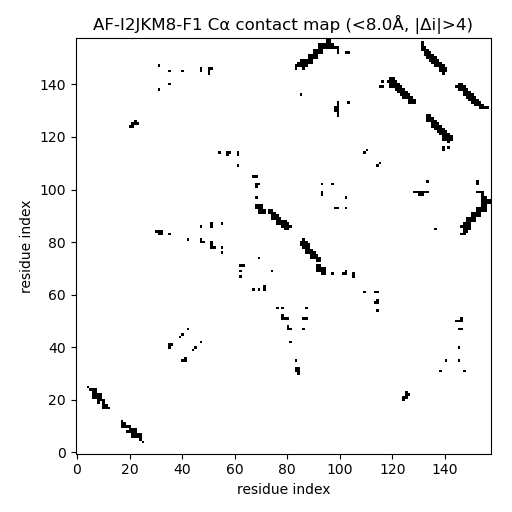4.097 0.936 18.416 1.00 94.25 96 PRO A C 1
ATOM 766 O O . PRO A 1 96 ? -15.253 0.692 18.075 1.00 94.25 96 PRO A O 1
ATOM 769 N N . GLY A 1 97 ? -13.350 0.036 19.063 1.00 91.50 97 GLY A N 1
ATOM 770 C CA . GLY A 1 97 ? -13.803 -1.324 19.376 1.00 91.50 97 GLY A CA 1
ATOM 771 C C . GLY A 1 97 ? -13.659 -2.341 18.240 1.00 91.50 97 GLY A C 1
ATOM 772 O O . GLY A 1 97 ? -14.025 -3.498 18.435 1.00 91.50 97 GLY A O 1
ATOM 773 N N . LEU A 1 98 ? -13.116 -1.950 17.083 1.00 94.31 98 LEU A N 1
ATOM 774 C CA . LEU A 1 98 ? -12.777 -2.892 16.020 1.00 94.31 98 LEU A CA 1
ATOM 775 C C . LEU A 1 98 ? -11.399 -3.519 16.247 1.00 94.31 98 LEU A C 1
ATOM 777 O O . LEU A 1 98 ? -10.436 -2.851 16.624 1.00 94.31 98 LEU A O 1
ATOM 781 N N . ALA A 1 99 ? -11.305 -4.820 15.980 1.00 93.31 99 ALA A N 1
ATOM 782 C CA . ALA A 1 99 ? -10.046 -5.548 16.020 1.00 93.31 99 ALA A CA 1
ATOM 783 C C . ALA A 1 99 ? -9.203 -5.257 14.771 1.00 93.31 99 ALA A C 1
ATOM 785 O O . ALA A 1 99 ? -9.735 -5.098 13.671 1.00 93.31 99 ALA A O 1
ATOM 786 N N . VAL A 1 100 ? -7.875 -5.295 14.918 1.00 94.06 100 VAL A N 1
ATOM 787 C CA . VAL A 1 100 ? -6.922 -5.109 13.808 1.00 94.06 100 VAL A CA 1
ATOM 788 C C . VAL A 1 100 ? -7.208 -6.051 12.637 1.00 94.06 100 VAL A C 1
ATOM 790 O O . VAL A 1 100 ? -7.188 -5.625 11.484 1.00 94.06 100 VAL A O 1
ATOM 793 N N . ASN A 1 101 ? -7.558 -7.308 12.927 1.00 94.25 101 ASN A N 1
ATOM 794 C CA . ASN A 1 101 ? -7.873 -8.305 11.905 1.00 94.25 101 ASN A CA 1
ATOM 795 C C . ASN A 1 101 ? -9.043 -7.883 10.993 1.00 94.25 101 ASN A C 1
ATOM 797 O O . ASN A 1 101 ? -9.037 -8.201 9.806 1.00 94.25 101 ASN A O 1
ATOM 801 N N . THR A 1 102 ? -10.021 -7.133 11.516 1.00 93.62 102 THR A N 1
ATOM 802 C CA . THR A 1 102 ? -11.131 -6.585 10.718 1.00 93.62 102 THR A CA 1
ATOM 803 C C . THR A 1 102 ? -10.610 -5.593 9.683 1.00 93.62 102 THR A C 1
ATOM 805 O O . THR A 1 102 ? -10.948 -5.701 8.508 1.00 93.62 102 THR A O 1
ATOM 808 N N . GLY A 1 103 ? -9.731 -4.677 10.102 1.00 94.44 103 GLY A N 1
ATOM 809 C CA . GLY A 1 103 ? -9.092 -3.706 9.214 1.00 94.44 103 GLY A CA 1
ATOM 810 C C . GLY A 1 103 ? -8.232 -4.350 8.139 1.00 94.44 103 GLY A C 1
ATOM 811 O O . GLY A 1 103 ? -8.337 -4.009 6.965 1.00 94.44 103 GLY A O 1
ATOM 812 N N . VAL A 1 104 ? -7.406 -5.318 8.539 1.00 95.31 104 VAL A N 1
ATOM 813 C CA . VAL A 1 104 ? -6.565 -6.079 7.610 1.00 95.31 104 VAL A CA 1
ATOM 814 C C . VAL A 1 104 ? -7.434 -6.814 6.588 1.00 95.31 104 VAL A C 1
ATOM 816 O O . VAL A 1 104 ? -7.182 -6.712 5.391 1.00 95.31 104 VAL A O 1
ATOM 819 N N . THR A 1 105 ? -8.494 -7.495 7.033 1.00 94.94 105 THR A N 1
ATOM 820 C CA . THR A 1 105 ? -9.416 -8.220 6.142 1.00 94.94 105 THR A CA 1
ATOM 821 C C . THR A 1 105 ? -10.092 -7.283 5.142 1.00 94.94 105 THR A C 1
ATOM 823 O O . THR A 1 105 ? -10.118 -7.589 3.951 1.00 94.94 105 THR A O 1
ATOM 826 N N . PHE A 1 106 ? -10.591 -6.133 5.600 1.00 94.44 106 PHE A N 1
ATOM 827 C CA . PHE A 1 106 ? -11.188 -5.124 4.726 1.00 94.44 106 PHE A CA 1
ATOM 828 C C . PHE A 1 106 ? -10.185 -4.617 3.682 1.00 94.44 106 PHE A C 1
ATOM 830 O O . PHE A 1 106 ? -10.508 -4.560 2.497 1.00 94.44 106 PHE A O 1
ATOM 837 N N . LEU A 1 107 ? -8.946 -4.314 4.089 1.00 95.00 107 LEU A N 1
ATOM 838 C CA . LEU A 1 107 ? -7.907 -3.886 3.151 1.00 95.00 107 LEU A CA 1
ATOM 839 C C . LEU A 1 107 ? -7.592 -4.953 2.115 1.00 95.00 107 LEU A C 1
ATOM 841 O O . LEU A 1 107 ? -7.478 -4.613 0.950 1.00 95.00 107 LEU A O 1
ATOM 845 N N . TYR A 1 108 ? -7.484 -6.226 2.499 1.00 94.81 108 TYR A N 1
ATOM 846 C CA . TYR A 1 108 ? -7.263 -7.302 1.531 1.00 94.81 108 TYR A CA 1
ATOM 847 C C . TYR A 1 108 ? -8.424 -7.453 0.545 1.00 94.81 108 TYR A C 1
ATOM 849 O O . TYR A 1 108 ? -8.189 -7.725 -0.630 1.00 94.81 108 TYR A O 1
ATOM 857 N N . GLN A 1 109 ? -9.666 -7.254 0.994 1.00 93.81 109 GLN A N 1
ATOM 858 C CA . GLN A 1 109 ? -10.822 -7.250 0.098 1.00 93.81 109 GLN A CA 1
ATOM 859 C C . GLN A 1 109 ? -10.704 -6.117 -0.921 1.00 93.81 109 GLN A C 1
ATOM 861 O O . GLN A 1 109 ? -10.671 -6.395 -2.116 1.00 93.81 109 GLN A O 1
ATOM 866 N N . LYS A 1 110 ? -10.530 -4.875 -0.449 1.00 93.81 110 LYS A N 1
ATOM 867 C CA . LYS A 1 110 ? -10.319 -3.697 -1.306 1.00 93.81 110 LYS A CA 1
ATOM 868 C C . LYS A 1 110 ? -9.115 -3.838 -2.220 1.00 93.81 110 LYS A C 1
ATOM 870 O O . LYS A 1 110 ? -9.148 -3.422 -3.373 1.00 93.81 110 LYS A O 1
ATOM 875 N N . TRP A 1 111 ? -8.067 -4.478 -1.723 1.00 94.12 111 TRP A N 1
ATOM 876 C CA . TRP A 1 111 ? -6.874 -4.747 -2.492 1.00 94.12 111 TRP A CA 1
ATOM 877 C C . TRP A 1 111 ? -7.192 -5.576 -3.729 1.00 94.12 111 TRP A C 1
ATOM 879 O O . TRP A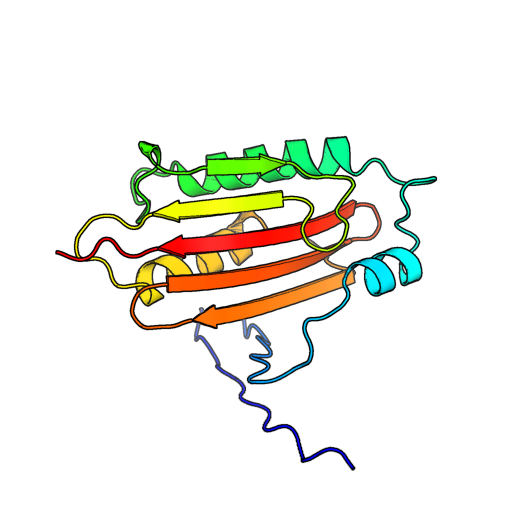 1 111 ? -6.918 -5.162 -4.848 1.00 94.12 111 TRP A O 1
ATOM 889 N N . VAL A 1 112 ? -7.827 -6.727 -3.533 1.00 91.50 112 VAL A N 1
ATOM 890 C CA . VAL A 1 112 ? -8.105 -7.681 -4.609 1.00 91.50 112 VAL A CA 1
ATOM 891 C C . VAL A 1 112 ? -9.167 -7.161 -5.578 1.00 91.50 112 VAL A C 1
ATOM 893 O O . VAL A 1 112 ? -9.121 -7.515 -6.755 1.00 91.50 112 VAL A O 1
ATOM 896 N N . THR A 1 113 ? -10.116 -6.348 -5.107 1.00 91.50 113 THR A N 1
ATOM 897 C CA . THR A 1 113 ? -11.234 -5.867 -5.930 1.00 91.50 113 THR A CA 1
ATOM 898 C C . THR A 1 113 ? -10.953 -4.557 -6.655 1.00 91.50 113 THR A C 1
ATOM 900 O O . THR A 1 113 ? -11.477 -4.372 -7.750 1.00 91.50 113 THR A O 1
ATOM 903 N N . GLU A 1 114 ? -10.174 -3.650 -6.061 1.00 92.94 114 GLU A N 1
ATOM 904 C CA . GLU A 1 114 ? -10.076 -2.254 -6.517 1.00 92.94 114 GLU A CA 1
ATOM 905 C C . GLU A 1 114 ? -8.631 -1.776 -6.717 1.00 92.94 114 GLU A C 1
ATOM 907 O O . GLU A 1 114 ? -8.364 -1.088 -7.697 1.00 92.94 114 GLU A O 1
ATOM 912 N N . LEU A 1 115 ? -7.692 -2.136 -5.832 1.00 94.25 115 LEU A N 1
ATOM 913 C CA . LEU A 1 115 ? -6.351 -1.516 -5.813 1.00 94.25 115 LEU A CA 1
ATOM 914 C C . LEU A 1 115 ? -5.276 -2.306 -6.572 1.00 94.25 115 LEU A C 1
ATOM 916 O O . LEU A 1 115 ? -4.263 -1.748 -6.996 1.00 94.25 115 LEU A O 1
ATOM 920 N N . ARG A 1 116 ? -5.461 -3.617 -6.719 1.00 93.06 116 ARG A N 1
ATOM 921 C CA . ARG A 1 116 ? -4.517 -4.509 -7.391 1.00 93.06 116 ARG A CA 1
ATOM 922 C C . ARG A 1 116 ? -4.485 -4.231 -8.894 1.00 93.06 116 ARG A C 1
ATO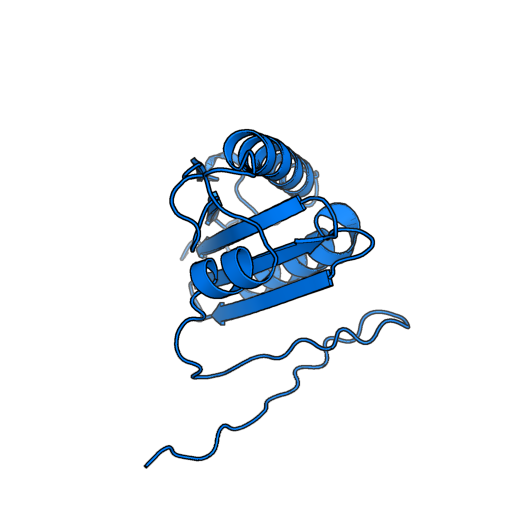M 924 O O . ARG A 1 116 ? -5.523 -4.179 -9.552 1.00 93.06 116 ARG A O 1
ATOM 931 N N . TYR A 1 117 ? -3.287 -4.185 -9.476 1.00 91.19 117 TYR A N 1
ATOM 932 C CA . TYR A 1 117 ? -3.138 -4.167 -10.935 1.00 91.19 117 TYR A CA 1
ATOM 933 C C . TYR A 1 117 ? -3.782 -5.401 -11.577 1.00 91.19 117 TYR A C 1
ATOM 935 O O . TYR A 1 117 ? -3.578 -6.523 -11.127 1.00 91.19 117 TYR A O 1
ATOM 943 N N . GLN A 1 118 ? -4.516 -5.223 -12.679 1.00 87.06 118 GLN A N 1
ATOM 944 C CA . GLN A 1 118 ? -5.237 -6.327 -13.336 1.00 87.06 118 GLN A CA 1
ATOM 945 C C . GLN A 1 118 ? -4.319 -7.472 -13.804 1.00 87.06 118 GLN A C 1
ATOM 947 O O . GLN A 1 118 ? -4.747 -8.624 -13.868 1.00 87.06 118 GLN A O 1
ATOM 952 N N . LYS A 1 119 ? -3.062 -7.161 -14.144 1.00 88.94 119 LYS A N 1
ATOM 953 C CA . LYS A 1 119 ? -2.044 -8.118 -14.601 1.00 88.94 119 LYS A CA 1
ATOM 954 C C . LYS A 1 119 ? -0.689 -7.778 -13.969 1.00 88.94 119 LYS A C 1
ATOM 956 O O . LYS A 1 119 ? 0.146 -7.156 -14.626 1.00 88.94 119 LYS A O 1
ATOM 961 N N . PRO A 1 120 ? -0.476 -8.107 -12.685 1.00 91.19 120 PRO A N 1
ATOM 962 C CA . PRO A 1 120 ? 0.794 -7.820 -12.045 1.00 91.19 120 PRO A CA 1
ATOM 963 C C . PRO A 1 120 ? 1.853 -8.803 -12.560 1.00 91.19 120 PRO A C 1
ATOM 965 O O . PRO A 1 120 ? 1.634 -10.013 -12.574 1.00 91.19 120 PRO A O 1
ATOM 968 N N . VAL A 1 121 ? 3.006 -8.273 -12.963 1.00 93.56 121 VAL A N 1
ATOM 969 C CA . VAL A 1 121 ? 4.235 -9.042 -13.205 1.00 93.56 121 VAL A CA 1
ATOM 970 C C . VAL A 1 121 ? 4.817 -9.501 -11.867 1.00 93.56 121 VAL A C 1
ATOM 972 O O . VAL A 1 121 ? 5.237 -10.647 -11.729 1.00 93.56 121 VAL A O 1
ATOM 975 N N . VAL A 1 122 ? 4.792 -8.619 -10.862 1.00 92.50 122 VAL A N 1
ATOM 976 C CA . VAL A 1 122 ? 5.164 -8.932 -9.478 1.00 92.50 122 VAL A CA 1
ATOM 977 C C . VAL A 1 122 ? 4.131 -8.348 -8.533 1.00 92.50 122 VAL A C 1
ATOM 979 O O . VAL A 1 122 ? 3.726 -7.195 -8.662 1.00 92.50 122 VAL A O 1
ATOM 982 N N . GLU A 1 123 ? 3.746 -9.138 -7.540 1.00 93.88 123 GLU A N 1
ATOM 983 C CA . GLU A 1 123 ? 2.955 -8.687 -6.406 1.00 93.88 123 GLU A CA 1
ATOM 984 C C . GLU A 1 123 ? 3.496 -9.357 -5.143 1.00 93.88 123 GLU A C 1
ATOM 986 O O . GLU A 1 123 ? 3.549 -10.584 -5.052 1.00 93.88 123 GLU A O 1
ATOM 991 N N . GLN A 1 124 ? 3.929 -8.554 -4.174 1.00 92.88 124 GLN A N 1
ATOM 992 C CA . GLN A 1 124 ? 4.357 -9.038 -2.865 1.00 92.88 124 GLN A CA 1
ATOM 993 C C . GLN A 1 124 ? 3.650 -8.247 -1.781 1.00 92.88 124 GLN A C 1
ATOM 995 O O . GLN A 1 124 ? 3.806 -7.033 -1.708 1.00 92.88 124 GLN A O 1
ATOM 1000 N N . ILE A 1 125 ? 2.923 -8.942 -0.912 1.00 93.38 125 ILE A N 1
ATOM 1001 C CA . ILE A 1 125 ? 2.244 -8.351 0.239 1.00 93.38 125 ILE A CA 1
ATOM 1002 C C . ILE A 1 125 ? 2.800 -9.016 1.490 1.00 93.38 125 ILE A C 1
ATOM 1004 O O . ILE A 1 125 ? 2.649 -10.219 1.688 1.00 93.38 125 ILE A O 1
ATOM 1008 N N . ASN A 1 126 ? 3.455 -8.227 2.332 1.00 90.88 126 ASN A N 1
ATOM 1009 C CA . ASN A 1 126 ? 4.011 -8.673 3.598 1.00 90.88 126 ASN A CA 1
ATOM 1010 C C . ASN A 1 126 ? 3.220 -8.026 4.726 1.00 90.88 126 ASN A C 1
ATOM 1012 O O . ASN A 1 126 ? 3.243 -6.807 4.873 1.00 90.88 126 ASN A O 1
ATOM 1016 N N . THR A 1 127 ? 2.540 -8.835 5.531 1.00 91.50 127 THR A N 1
ATOM 1017 C CA . THR A 1 127 ? 1.799 -8.355 6.699 1.00 91.50 127 THR A CA 1
ATOM 1018 C C . THR A 1 127 ? 2.471 -8.836 7.970 1.00 91.50 127 THR A C 1
ATOM 1020 O O . THR A 1 127 ? 2.614 -10.037 8.187 1.00 91.50 127 THR A O 1
ATOM 1023 N N . SER A 1 128 ? 2.829 -7.895 8.835 1.00 92.19 128 SER A N 1
ATOM 1024 C CA . SER A 1 128 ? 3.100 -8.148 10.244 1.00 92.19 128 SER A CA 1
ATOM 1025 C C . SER A 1 128 ? 1.952 -7.573 11.070 1.00 92.19 128 SER A C 1
ATOM 1027 O O . SER A 1 128 ? 1.393 -6.525 10.752 1.00 92.19 128 SER A O 1
ATOM 1029 N N . MET A 1 129 ? 1.529 -8.291 12.105 1.00 91.81 129 MET A N 1
ATOM 1030 C CA . MET A 1 129 ? 0.365 -7.907 12.899 1.00 91.81 129 MET A CA 1
ATOM 1031 C C . MET A 1 129 ? 0.570 -8.266 14.364 1.00 91.81 129 MET A C 1
ATOM 1033 O O . MET A 1 129 ? 1.128 -9.311 14.693 1.00 91.81 129 MET A O 1
ATOM 1037 N N . SER A 1 130 ? 0.068 -7.396 15.231 1.00 90.81 130 SER A N 1
ATOM 1038 C CA . SER A 1 130 ? -0.138 -7.624 16.654 1.00 90.81 130 SER A CA 1
ATOM 1039 C C . SER A 1 130 ? -1.615 -7.406 17.008 1.00 90.81 130 SER A C 1
ATOM 1041 O O . SER A 1 130 ? -2.455 -7.137 16.149 1.00 90.81 130 SER A O 1
ATOM 1043 N N . HIS A 1 131 ? -1.956 -7.499 18.293 1.00 88.44 131 HIS A N 1
ATOM 1044 C CA . HIS A 1 131 ? -3.320 -7.232 18.757 1.00 88.44 131 HIS A CA 1
ATOM 1045 C C . HIS A 1 131 ? -3.761 -5.772 18.574 1.00 88.44 131 HIS A C 1
ATOM 1047 O O . HIS A 1 131 ? -4.960 -5.507 18.523 1.00 88.44 131 HIS A O 1
ATOM 1053 N N . THR A 1 132 ? -2.817 -4.830 18.494 1.00 92.50 132 THR A N 1
ATOM 1054 C CA . THR A 1 132 ? -3.100 -3.385 18.520 1.00 92.50 132 THR A CA 1
ATOM 1055 C C . THR A 1 132 ? -2.696 -2.666 17.243 1.00 92.50 132 THR A C 1
ATOM 1057 O O . THR A 1 132 ? -3.181 -1.566 16.985 1.00 92.50 132 THR A O 1
ATOM 1060 N N . ASN A 1 133 ? -1.844 -3.280 16.424 1.00 95.12 133 ASN A N 1
ATOM 1061 C CA . ASN A 1 133 ? -1.408 -2.713 15.159 1.00 95.12 133 ASN A CA 1
ATOM 1062 C C . ASN A 1 133 ? -1.211 -3.776 14.076 1.00 95.12 133 ASN A C 1
ATOM 1064 O O . ASN A 1 133 ? -1.009 -4.955 14.362 1.00 95.12 133 ASN A O 1
ATOM 1068 N N . ALA A 1 134 ? -1.246 -3.339 12.822 1.00 95.69 134 ALA A N 1
ATOM 1069 C CA . ALA A 1 134 ? -0.728 -4.100 11.695 1.00 95.69 134 ALA A CA 1
ATOM 1070 C C . ALA A 1 134 ? 0.128 -3.204 10.808 1.00 95.69 134 ALA A C 1
ATOM 1072 O O . ALA A 1 134 ? -0.105 -2.003 10.690 1.00 95.69 134 ALA A O 1
ATOM 1073 N N . HIS A 1 135 ? 1.112 -3.808 10.163 1.00 96.12 135 HIS A N 1
ATOM 1074 C CA . HIS A 1 135 ? 1.976 -3.172 9.189 1.00 96.12 135 HIS A CA 1
ATOM 1075 C C . HIS A 1 135 ? 1.986 -4.034 7.934 1.00 96.12 135 HIS A C 1
ATOM 1077 O O . HIS A 1 135 ? 2.395 -5.194 7.947 1.00 96.12 135 HIS A O 1
ATOM 1083 N N . ILE A 1 136 ? 1.464 -3.471 6.853 1.00 95.31 136 ILE A N 1
ATOM 1084 C CA . ILE A 1 136 ? 1.349 -4.126 5.557 1.00 95.31 136 ILE A CA 1
ATOM 1085 C C . ILE A 1 136 ? 2.292 -3.402 4.608 1.00 95.31 136 ILE A C 1
ATOM 1087 O O . ILE A 1 136 ? 2.165 -2.200 4.393 1.00 95.31 136 ILE A O 1
ATOM 1091 N N . ARG A 1 137 ? 3.248 -4.129 4.043 1.00 95.31 137 ARG A N 1
ATOM 1092 C CA . ARG A 1 137 ? 4.155 -3.625 3.015 1.00 95.31 137 ARG A CA 1
ATOM 1093 C C . ARG A 1 137 ? 3.823 -4.290 1.702 1.00 95.31 137 ARG A C 1
ATOM 1095 O O . ARG A 1 137 ? 3.727 -5.516 1.653 1.00 95.31 137 ARG A O 1
ATOM 1102 N N . VAL A 1 138 ? 3.697 -3.495 0.652 1.00 95.38 138 VAL A N 1
ATOM 1103 C CA . VAL A 1 138 ? 3.321 -3.991 -0.664 1.00 95.38 138 VAL A CA 1
ATOM 1104 C C . VAL A 1 138 ? 4.318 -3.536 -1.715 1.00 95.38 138 VAL A C 1
ATOM 1106 O O . VAL A 1 138 ? 4.747 -2.386 -1.697 1.00 95.38 138 VAL A O 1
ATOM 1109 N N . LEU A 1 139 ? 4.662 -4.437 -2.628 1.00 95.81 139 LEU A N 1
ATOM 1110 C CA . LEU A 1 139 ? 5.284 -4.143 -3.912 1.00 95.81 139 LEU A CA 1
ATOM 1111 C C . LEU A 1 139 ? 4.328 -4.612 -5.005 1.00 95.81 139 LEU A C 1
ATOM 1113 O O . LEU A 1 139 ? 3.926 -5.776 -5.008 1.00 95.81 139 LEU A O 1
ATOM 1117 N N . MET A 1 140 ? 4.013 -3.725 -5.943 1.00 95.06 140 MET A N 1
ATOM 1118 C CA . MET A 1 140 ? 3.334 -4.075 -7.187 1.00 95.06 140 MET A CA 1
ATOM 1119 C C . MET A 1 140 ? 4.174 -3.637 -8.372 1.00 95.06 140 MET A C 1
ATOM 1121 O O . MET A 1 140 ? 4.669 -2.514 -8.399 1.00 95.06 140 MET A O 1
ATOM 1125 N N . ILE A 1 141 ? 4.284 -4.515 -9.361 1.00 95.38 141 ILE A N 1
ATOM 1126 C CA . ILE A 1 141 ? 4.901 -4.247 -10.656 1.00 95.38 141 ILE A CA 1
ATOM 1127 C C . ILE A 1 141 ? 3.974 -4.809 -11.730 1.00 95.38 141 ILE A C 1
ATOM 1129 O O . ILE A 1 141 ? 3.509 -5.941 -11.628 1.00 95.38 141 ILE A O 1
ATOM 1133 N N . SER A 1 142 ? 3.720 -4.025 -12.764 1.00 94.38 142 SER A N 1
ATOM 1134 C CA . SER A 1 142 ? 3.124 -4.427 -14.038 1.00 94.38 142 SER A CA 1
ATOM 1135 C C . SER A 1 142 ? 4.098 -4.085 -15.166 1.00 94.38 142 SER A C 1
ATOM 1137 O O . SER A 1 142 ? 5.163 -3.529 -14.909 1.00 94.38 142 SER A O 1
ATOM 1139 N N . ASP A 1 143 ? 3.719 -4.357 -16.413 1.00 92.69 143 ASP A N 1
ATOM 1140 C CA . ASP A 1 143 ? 4.539 -4.008 -17.581 1.00 92.69 143 ASP A CA 1
ATOM 1141 C C . ASP A 1 143 ? 4.861 -2.503 -17.669 1.00 92.69 143 ASP A C 1
ATOM 1143 O O . ASP A 1 143 ? 5.873 -2.123 -18.248 1.00 92.69 143 ASP A O 1
ATOM 1147 N N . TRP A 1 144 ? 4.011 -1.645 -17.089 1.00 92.25 144 TRP A N 1
ATOM 1148 C CA . TRP A 1 144 ? 4.072 -0.189 -17.286 1.00 92.25 144 TRP A CA 1
ATOM 1149 C C . TRP A 1 144 ? 4.081 0.623 -15.997 1.00 92.25 144 TRP A C 1
ATOM 1151 O O . TRP A 1 144 ? 4.154 1.846 -16.052 1.00 92.25 144 TRP A O 1
ATOM 1161 N N . ASN A 1 145 ? 3.932 -0.020 -14.840 1.00 95.12 145 ASN A N 1
ATOM 1162 C CA . ASN A 1 145 ? 3.756 0.688 -13.580 1.00 95.12 145 ASN A CA 1
ATOM 1163 C C . ASN A 1 145 ? 4.338 -0.115 -12.423 1.00 95.12 145 ASN A C 1
ATOM 1165 O O . ASN A 1 145 ? 4.122 -1.327 -12.345 1.00 95.12 145 ASN A O 1
ATOM 1169 N N . ALA A 1 146 ? 5.022 0.564 -11.509 1.00 95.88 146 ALA A N 1
ATOM 1170 C CA . ALA A 1 146 ? 5.530 -0.021 -10.287 1.00 95.88 146 ALA A CA 1
ATOM 1171 C C . ALA A 1 146 ? 5.369 0.920 -9.092 1.00 95.88 146 ALA A C 1
ATOM 1173 O O . ALA A 1 146 ? 5.540 2.134 -9.209 1.00 95.88 146 ALA A O 1
ATOM 1174 N N . ILE A 1 147 ? 5.053 0.344 -7.930 1.00 96.75 147 ILE A N 1
ATOM 1175 C CA . ILE A 1 147 ? 4.859 1.100 -6.694 1.00 96.75 147 ILE A CA 1
ATOM 1176 C C . ILE A 1 147 ? 5.153 0.262 -5.453 1.00 96.75 147 ILE A C 1
ATOM 1178 O O . ILE A 1 147 ? 4.911 -0.950 -5.421 1.00 96.75 147 ILE A O 1
ATOM 1182 N N . THR A 1 148 ? 5.645 0.926 -4.406 1.00 97.00 148 THR A N 1
ATOM 1183 C CA . THR A 1 148 ? 5.774 0.343 -3.070 1.00 97.00 148 THR A CA 1
ATOM 1184 C C . THR A 1 148 ? 4.989 1.120 -2.036 1.00 97.00 148 THR A C 1
ATOM 1186 O O . THR A 1 148 ? 4.960 2.351 -2.026 1.00 97.00 148 THR A O 1
ATOM 1189 N N . ILE A 1 149 ? 4.332 0.384 -1.148 1.00 96.50 149 ILE A N 1
ATOM 1190 C CA . ILE A 1 149 ? 3.365 0.944 -0.211 1.00 96.50 149 ILE A CA 1
ATOM 1191 C C . ILE A 1 149 ? 3.639 0.400 1.179 1.00 96.50 149 ILE A C 1
ATOM 1193 O O . ILE A 1 149 ? 4.027 -0.753 1.362 1.00 96.50 149 ILE A O 1
ATOM 1197 N N . GLU A 1 150 ? 3.400 1.242 2.166 1.00 96.75 150 GLU A N 1
ATOM 1198 C CA . GLU A 1 150 ? 3.370 0.910 3.573 1.00 96.75 150 GLU A CA 1
ATOM 1199 C C . GLU A 1 150 ? 2.033 1.354 4.164 1.00 96.75 150 GLU A C 1
ATOM 1201 O O . GLU A 1 150 ? 1.735 2.540 4.214 1.00 96.75 150 GLU A O 1
ATOM 1206 N N . LEU A 1 151 ? 1.233 0.407 4.639 1.00 97.06 151 LEU A N 1
ATOM 1207 C CA . LEU A 1 151 ? -0.007 0.674 5.356 1.00 97.06 151 LEU A CA 1
ATOM 1208 C C . LEU A 1 151 ? 0.220 0.325 6.826 1.00 97.06 151 LEU A C 1
ATOM 1210 O O . LEU A 1 151 ? 0.563 -0.814 7.153 1.00 97.06 151 LEU A O 1
ATOM 1214 N N . ARG A 1 152 ? 0.039 1.294 7.721 1.00 97.62 152 ARG A N 1
ATOM 1215 C CA . ARG A 1 152 ? 0.055 1.075 9.170 1.00 97.62 152 ARG A CA 1
ATOM 1216 C C . ARG A 1 152 ? -1.357 1.195 9.702 1.00 97.62 152 ARG A C 1
ATOM 1218 O O . ARG A 1 152 ? -1.968 2.244 9.575 1.00 97.62 152 ARG A O 1
ATOM 1225 N N . LEU A 1 153 ? -1.865 0.140 10.316 1.00 96.94 153 LEU A N 1
ATOM 1226 C CA . LEU A 1 153 ? -3.180 0.123 10.939 1.00 96.94 153 LEU A CA 1
ATOM 1227 C C . LEU A 1 153 ? -3.005 0.192 12.445 1.00 96.94 153 LEU A C 1
ATOM 1229 O O . LEU A 1 153 ? -2.226 -0.576 13.008 1.00 96.94 153 LEU A O 1
ATOM 1233 N N . ASN A 1 154 ? -3.776 1.056 13.092 1.00 95.00 154 ASN A N 1
ATOM 1234 C CA . ASN A 1 154 ? -3.767 1.226 14.537 1.00 95.00 154 ASN A CA 1
ATOM 1235 C C . ASN A 1 154 ? -5.184 1.044 15.083 1.00 95.00 154 ASN A C 1
ATOM 1237 O O . ASN A 1 154 ? -6.129 1.696 14.630 1.00 95.00 154 ASN A O 1
ATOM 1241 N N . ALA A 1 155 ? -5.339 0.150 16.059 1.00 91.19 155 ALA A N 1
ATOM 1242 C CA . ALA A 1 155 ? -6.578 0.027 16.811 1.00 91.19 155 ALA A CA 1
ATOM 1243 C C . ALA A 1 155 ? -6.654 1.125 17.879 1.00 91.19 155 ALA A C 1
ATOM 1245 O O . ALA A 1 155 ? -5.682 1.386 18.590 1.00 91.19 155 ALA A O 1
ATOM 1246 N N . VAL A 1 156 ? -7.827 1.740 18.024 1.00 81.81 156 VAL A N 1
ATOM 1247 C CA . VAL A 1 156 ? -8.103 2.644 19.144 1.00 81.81 156 VAL A CA 1
ATOM 1248 C C . VAL A 1 156 ? -8.397 1.788 20.374 1.00 81.81 156 VAL A C 1
ATOM 1250 O O . VAL A 1 156 ? -9.408 1.082 20.417 1.00 81.81 156 VAL A O 1
ATOM 1253 N N . GLN A 1 157 ? -7.498 1.825 21.359 1.00 65.69 157 GLN A N 1
ATOM 1254 C CA . GLN A 1 157 ? -7.742 1.203 22.659 1.00 65.69 157 GLN A CA 1
ATOM 1255 C C . GLN A 1 157 ? -8.852 1.974 23.382 1.00 65.69 157 GLN A C 1
ATOM 1257 O O . GLN A 1 157 ? -8.865 3.205 23.362 1.00 65.69 157 GLN A O 1
ATOM 1262 N N . ARG A 1 158 ? -9.814 1.231 23.936 1.00 57.88 158 ARG A N 1
ATOM 1263 C CA . ARG A 1 158 ? -10.878 1.777 24.784 1.00 57.88 158 ARG A CA 1
ATOM 1264 C C . ARG A 1 158 ? -10.351 2.090 26.173 1.00 57.88 158 ARG A C 1
ATOM 1266 O O . ARG A 1 158 ? -9.502 1.303 26.645 1.00 57.88 158 ARG A O 1
#

Foldseek 3Di:
DDDDFDFDQDFDDDPPDTDRAGARDDDDLDPQVVVCVVLVNDPVPDDLVVQQVVLVVQVLVLQPDPPHQWPSVPWDWDAQSVPSQARIEIETEGDAPDWQVVNVVSVVVSCVPGRADPAWPDWHWYWDDDRFKIWIWIWTHDNRDTGIHIYIYGYDDD